Protein AF-A0A673HDM7-F1 (afdb_monomer_lite)

Sequence (80 aa):
MFDFLHQLQSEFIQNGCRNYRFIPILFPGAKKCYVPTWLQNTHVYSWPKDRDDILRRLMRVEKYNPPPIGPLPTIVSIPL

pLDDT: mean 75.99, std 9.99, range [50.5, 91.75]

Structure (mmCIF, N/CA/C/O backbone):
data_AF-A0A673HDM7-F1
#
_entry.id   AF-A0A673HDM7-F1
#
loop_
_atom_site.group_PDB
_atom_site.id
_atom_site.type_symbol
_atom_site.label_atom_id
_atom_site.label_alt_id
_atom_site.label_comp_id
_atom_site.label_asym_id
_atom_site.label_entity_id
_atom_site.label_seq_id
_atom_site.pdbx_PDB_ins_code
_atom_site.Cartn_x
_atom_site.Cartn_y
_atom_site.Cartn_z
_atom_site.occupancy
_atom_site.B_iso_or_equiv
_atom_site.auth_seq_id
_atom_site.auth_comp_id
_atom_site.auth_asym_id
_atom_site.auth_atom_id
_atom_site.pdbx_PDB_model_num
ATOM 1 N N . MET A 1 1 ? 2.462 -4.350 23.118 1.00 55.06 1 MET A N 1
ATOM 2 C CA . MET A 1 1 ? 1.698 -4.242 21.844 1.00 55.06 1 MET A CA 1
ATOM 3 C C . MET A 1 1 ? 1.920 -2.892 21.161 1.00 55.06 1 MET A C 1
ATOM 5 O O . MET A 1 1 ? 2.139 -2.887 19.958 1.00 55.06 1 MET A O 1
ATOM 9 N N . PHE A 1 2 ? 1.938 -1.773 21.898 1.00 55.66 2 PHE A N 1
ATOM 10 C CA . PHE A 1 2 ? 2.304 -0.453 21.353 1.00 55.66 2 PHE A CA 1
ATOM 11 C C . PHE A 1 2 ? 3.771 -0.370 20.884 1.00 55.66 2 PHE A C 1
ATOM 13 O O . PHE A 1 2 ? 4.050 0.230 19.849 1.00 55.66 2 PHE A O 1
ATOM 20 N N . ASP A 1 3 ? 4.693 -1.056 21.568 1.00 63.84 3 ASP A N 1
ATOM 21 C CA . ASP A 1 3 ? 6.132 -0.986 21.257 1.00 63.84 3 ASP A CA 1
ATOM 22 C C . ASP A 1 3 ? 6.494 -1.544 19.876 1.00 63.84 3 ASP A C 1
ATOM 24 O O . ASP A 1 3 ? 7.369 -1.012 19.200 1.00 63.84 3 ASP A O 1
ATOM 28 N N . PHE A 1 4 ? 5.774 -2.566 19.400 1.00 69.06 4 PHE A N 1
ATOM 29 C CA . PHE A 1 4 ? 6.040 -3.169 18.092 1.00 69.06 4 PHE A CA 1
ATOM 30 C C . PHE A 1 4 ? 5.693 -2.215 16.942 1.00 69.06 4 PHE A C 1
ATOM 32 O O . PHE A 1 4 ? 6.446 -2.088 15.981 1.00 69.06 4 PHE A O 1
ATOM 39 N N . LEU A 1 5 ? 4.580 -1.486 17.064 1.00 67.06 5 LEU A N 1
ATOM 40 C CA . LEU A 1 5 ? 4.180 -0.476 16.082 1.00 67.06 5 LEU A CA 1
ATOM 41 C C . LEU A 1 5 ? 5.168 0.694 16.042 1.00 67.06 5 LEU A C 1
ATOM 43 O O . LEU A 1 5 ? 5.474 1.190 14.958 1.00 67.06 5 LEU A O 1
ATOM 47 N N . HIS A 1 6 ? 5.696 1.099 17.199 1.00 73.06 6 HIS A N 1
ATOM 48 C CA . HIS A 1 6 ? 6.724 2.135 17.280 1.00 73.06 6 HIS A CA 1
ATOM 49 C C . HIS A 1 6 ? 8.058 1.686 16.685 1.00 73.06 6 HIS A C 1
ATOM 51 O O . HIS A 1 6 ? 8.689 2.452 15.956 1.00 73.06 6 HIS A O 1
ATOM 57 N N . GLN A 1 7 ? 8.475 0.444 16.932 1.00 73.56 7 GLN A N 1
ATOM 58 C CA . GLN A 1 7 ? 9.711 -0.089 16.366 1.00 73.56 7 GLN A CA 1
ATOM 59 C C . GLN A 1 7 ? 9.633 -0.195 14.837 1.00 73.56 7 GLN A C 1
ATOM 61 O O . GLN A 1 7 ? 10.557 0.236 14.147 1.00 73.56 7 GLN A O 1
ATOM 66 N N . LEU A 1 8 ? 8.492 -0.648 14.307 1.00 73.69 8 LEU A N 1
ATOM 67 C CA . LEU A 1 8 ? 8.223 -0.664 12.866 1.00 73.69 8 LEU A CA 1
ATOM 68 C C . LEU A 1 8 ? 8.209 0.742 12.248 1.00 73.69 8 LEU A C 1
ATOM 70 O O . LEU A 1 8 ? 8.700 0.936 11.136 1.00 73.69 8 LEU A O 1
ATOM 74 N N . GLN A 1 9 ? 7.667 1.732 12.960 1.00 70.94 9 GLN A N 1
ATOM 75 C CA . GLN A 1 9 ? 7.675 3.122 12.508 1.00 70.94 9 GLN A CA 1
ATOM 76 C C . GLN A 1 9 ? 9.104 3.684 12.441 1.00 70.94 9 GLN A C 1
ATOM 78 O O . GLN A 1 9 ? 9.466 4.309 11.444 1.00 70.94 9 GLN A O 1
ATOM 83 N N . SER A 1 10 ? 9.924 3.443 13.467 1.00 76.38 10 SER A N 1
ATOM 84 C CA . SER A 1 10 ? 11.332 3.860 13.479 1.00 76.38 10 SER A CA 1
ATOM 85 C C . SER A 1 10 ? 12.125 3.209 12.345 1.00 76.38 10 SER A C 1
ATOM 87 O O . SER A 1 10 ? 12.875 3.899 11.656 1.00 76.38 10 SER A O 1
ATOM 89 N N . GLU A 1 11 ? 11.905 1.919 12.080 1.00 74.50 11 GLU A N 1
ATOM 90 C CA . GLU A 1 11 ? 12.516 1.215 10.945 1.00 74.50 11 GLU A CA 1
ATOM 91 C C . GLU A 1 11 ? 12.063 1.805 9.594 1.00 74.50 11 GLU A C 1
ATOM 93 O O . GLU A 1 11 ? 12.873 2.001 8.687 1.00 74.50 11 GLU A O 1
ATOM 98 N N . PHE A 1 12 ? 10.778 2.151 9.451 1.00 68.50 12 PHE A N 1
ATOM 99 C CA . PHE A 1 12 ? 10.246 2.796 8.245 1.00 68.50 12 PHE A CA 1
ATOM 100 C C . PHE A 1 12 ? 10.907 4.156 7.974 1.00 68.50 12 PHE A C 1
ATOM 102 O O . PHE A 1 12 ? 11.244 4.459 6.826 1.00 68.50 12 PHE A O 1
ATOM 109 N N . ILE A 1 13 ? 11.115 4.958 9.021 1.00 69.75 13 ILE A N 1
ATOM 110 C CA . ILE A 1 13 ? 11.775 6.267 8.930 1.00 69.75 13 ILE A CA 1
ATOM 111 C C . ILE A 1 13 ? 13.263 6.096 8.593 1.00 69.75 13 ILE A C 1
ATOM 113 O O . ILE A 1 13 ? 13.760 6.777 7.696 1.00 69.75 13 ILE A O 1
ATOM 117 N N . GLN A 1 14 ? 13.960 5.156 9.242 1.00 70.75 14 GLN A N 1
ATOM 118 C CA . GLN A 1 14 ? 15.373 4.856 8.963 1.00 70.75 14 GLN A CA 1
ATOM 119 C C . GLN A 1 14 ? 15.597 4.350 7.532 1.00 70.75 14 GLN A C 1
ATOM 121 O O . GLN A 1 14 ? 16.580 4.725 6.898 1.00 70.75 14 GLN A O 1
ATOM 126 N N . ASN A 1 15 ? 14.647 3.596 6.972 1.00 69.06 15 ASN A N 1
ATOM 127 C CA . ASN A 1 15 ? 14.659 3.170 5.568 1.00 69.06 15 ASN A CA 1
ATOM 128 C C . ASN A 1 15 ? 14.241 4.287 4.583 1.00 69.06 15 ASN A C 1
ATOM 130 O O . ASN A 1 15 ? 13.901 4.018 3.428 1.00 69.06 15 ASN A O 1
ATOM 134 N N . GLY A 1 16 ? 14.232 5.551 5.022 1.00 66.44 16 GLY A N 1
ATOM 135 C CA . GLY A 1 16 ? 13.946 6.717 4.184 1.00 66.44 16 GLY A CA 1
ATOM 136 C C . GLY A 1 16 ? 12.501 6.778 3.696 1.00 66.44 16 GLY A C 1
ATOM 137 O O . GLY A 1 16 ? 12.252 7.225 2.576 1.00 66.44 16 GLY A O 1
ATOM 138 N N . CYS A 1 17 ? 11.554 6.268 4.488 1.00 63.16 17 CYS A N 1
ATOM 139 C CA . CYS A 1 17 ? 10.140 6.136 4.124 1.00 63.16 17 CYS A CA 1
ATOM 140 C C . CYS A 1 17 ? 9.890 5.272 2.871 1.00 63.16 17 CYS A C 1
ATOM 142 O O . CYS A 1 17 ? 8.808 5.313 2.282 1.00 63.16 17 CYS A O 1
ATOM 144 N N . ARG A 1 18 ? 10.879 4.473 2.449 1.00 59.06 18 ARG A N 1
ATOM 145 C CA . ARG A 1 18 ? 10.793 3.576 1.292 1.00 59.06 18 ARG A CA 1
ATOM 146 C C . ARG A 1 18 ? 10.638 2.151 1.777 1.00 59.06 18 ARG A C 1
ATOM 148 O O . ARG A 1 18 ? 11.606 1.411 1.912 1.00 59.06 18 ARG A O 1
ATOM 155 N N . ASN A 1 19 ? 9.400 1.747 2.028 1.00 61.31 19 ASN A N 1
ATOM 156 C CA . ASN A 1 19 ? 9.124 0.395 2.490 1.00 61.31 19 ASN A CA 1
ATOM 157 C C . ASN A 1 19 ? 8.405 -0.406 1.405 1.00 61.31 19 ASN A C 1
ATOM 159 O O . ASN A 1 19 ? 7.183 -0.501 1.359 1.00 61.31 19 ASN A O 1
ATOM 163 N N . TYR A 1 20 ? 9.194 -0.989 0.497 1.00 63.16 20 TYR A N 1
ATOM 164 C CA . TYR A 1 20 ? 8.686 -1.877 -0.556 1.00 63.16 20 TYR A CA 1
ATOM 165 C C . TYR A 1 20 ? 8.348 -3.285 -0.044 1.00 63.16 20 TYR A C 1
ATOM 167 O O . TYR A 1 20 ? 7.742 -4.073 -0.765 1.00 63.16 20 TYR A O 1
ATOM 175 N N . ARG A 1 21 ? 8.732 -3.612 1.194 1.00 66.75 21 ARG A N 1
ATOM 176 C CA . ARG A 1 21 ? 8.508 -4.934 1.792 1.00 66.75 21 ARG A CA 1
ATOM 177 C C . ARG A 1 21 ? 7.124 -5.081 2.421 1.00 66.75 21 ARG A C 1
ATOM 179 O O . ARG A 1 21 ? 6.653 -6.203 2.560 1.00 66.75 21 ARG A O 1
ATOM 186 N N . PHE A 1 22 ? 6.474 -3.971 2.772 1.00 72.31 22 PHE A N 1
ATOM 187 C CA . PHE A 1 22 ? 5.135 -3.985 3.351 1.00 72.31 22 PHE A CA 1
ATOM 188 C C . PHE A 1 22 ? 4.068 -3.821 2.270 1.00 72.31 22 PHE A C 1
ATOM 190 O O . PHE A 1 22 ? 4.171 -2.963 1.394 1.00 72.31 22 PHE A O 1
ATOM 197 N N . ILE A 1 23 ? 3.033 -4.656 2.356 1.00 80.00 23 ILE A N 1
ATOM 198 C CA . ILE A 1 23 ? 1.867 -4.641 1.472 1.00 80.00 23 ILE A CA 1
ATOM 199 C C . ILE A 1 23 ? 0.644 -4.458 2.379 1.00 80.00 23 ILE A C 1
ATOM 201 O O . ILE A 1 23 ? 0.115 -5.445 2.891 1.00 80.00 23 ILE A O 1
ATOM 205 N N . PRO A 1 24 ? 0.231 -3.213 2.671 1.00 84.75 24 PRO A N 1
ATOM 206 C CA . PRO A 1 24 ? -0.957 -2.981 3.480 1.00 84.75 24 PRO A CA 1
ATOM 207 C C . PRO A 1 24 ? -2.210 -3.386 2.700 1.00 84.75 24 PRO A C 1
ATOM 209 O O . PRO A 1 24 ? -2.460 -2.861 1.615 1.00 84.75 24 PRO A O 1
ATOM 212 N N . ILE A 1 25 ? -2.994 -4.310 3.263 1.00 88.06 25 ILE A N 1
ATOM 213 C CA . ILE A 1 25 ? -4.235 -4.826 2.671 1.00 88.06 25 ILE A CA 1
ATOM 214 C C . ILE A 1 25 ? -5.406 -4.485 3.597 1.00 88.06 25 ILE A C 1
ATOM 216 O O . ILE A 1 25 ? -5.429 -4.878 4.763 1.00 88.06 25 ILE A O 1
ATOM 220 N N . LEU A 1 26 ? -6.388 -3.763 3.068 1.00 90.50 26 LEU A N 1
ATOM 221 C CA . LEU A 1 26 ? -7.672 -3.495 3.702 1.00 90.50 26 LEU A CA 1
ATOM 222 C C . LEU A 1 26 ? -8.665 -4.587 3.320 1.00 90.50 26 LEU A C 1
ATOM 224 O O . LEU A 1 26 ? -8.971 -4.771 2.145 1.00 90.50 26 LEU A O 1
ATOM 228 N N . PHE A 1 27 ? -9.194 -5.286 4.317 1.00 89.50 27 PHE A N 1
ATOM 229 C CA . PHE A 1 27 ? -10.271 -6.250 4.122 1.00 89.50 27 PH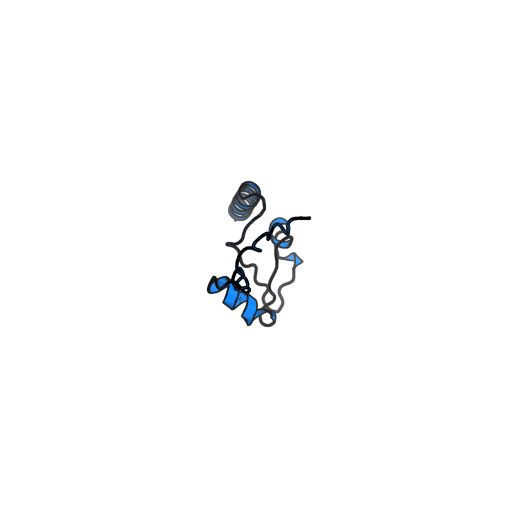E A CA 1
ATOM 230 C C . PHE A 1 27 ? -11.642 -5.560 4.067 1.00 89.50 27 PHE A C 1
ATOM 232 O O . PHE A 1 27 ? -11.795 -4.454 4.594 1.00 89.50 27 PHE A O 1
ATOM 239 N N . PRO A 1 28 ? -12.664 -6.200 3.470 1.00 89.94 28 PRO A N 1
ATOM 240 C CA . PRO A 1 28 ? -14.029 -5.688 3.496 1.00 89.94 28 PRO A CA 1
ATOM 241 C C . PRO A 1 28 ? -14.481 -5.369 4.928 1.00 89.94 28 PRO A C 1
ATOM 243 O O . PRO A 1 28 ? -14.311 -6.178 5.835 1.00 89.94 28 PRO A O 1
ATOM 246 N N . GLY A 1 29 ? -15.028 -4.170 5.137 1.00 85.81 29 GLY A N 1
ATOM 247 C CA . GLY A 1 29 ? -15.422 -3.672 6.462 1.00 85.81 29 GLY A CA 1
ATOM 248 C C . GLY A 1 29 ? -14.313 -2.948 7.237 1.00 85.81 29 GLY A C 1
ATOM 249 O O . GLY A 1 29 ? -14.618 -2.200 8.167 1.00 85.81 29 GLY A O 1
ATOM 250 N N . ALA A 1 30 ? -13.045 -3.074 6.833 1.00 87.25 30 ALA A N 1
ATOM 251 C CA . ALA A 1 30 ? -11.958 -2.272 7.382 1.00 87.25 30 ALA A CA 1
ATOM 252 C C . ALA A 1 30 ? -11.918 -0.886 6.721 1.00 87.25 30 ALA A C 1
ATOM 254 O O . ALA A 1 30 ? -12.066 -0.737 5.507 1.00 87.25 30 ALA A O 1
ATOM 255 N N . LYS A 1 31 ? -11.687 0.151 7.527 1.00 84.69 31 LYS A N 1
ATOM 256 C CA . LYS A 1 31 ? -11.522 1.529 7.060 1.00 84.69 31 LYS A CA 1
ATOM 257 C C . LYS A 1 31 ? -10.050 1.914 7.070 1.00 84.69 31 LYS A C 1
ATOM 259 O O . LYS A 1 31 ? -9.280 1.462 7.914 1.00 84.69 31 LYS A O 1
ATOM 264 N N . LYS A 1 32 ? -9.674 2.842 6.187 1.00 81.31 32 LYS A N 1
ATOM 265 C CA . LYS A 1 32 ? -8.309 3.386 6.124 1.00 81.31 32 LYS A CA 1
ATOM 266 C C . LYS A 1 32 ? -7.865 4.046 7.442 1.00 81.31 32 LYS A C 1
ATOM 268 O O . LYS A 1 32 ? -6.675 4.080 7.716 1.00 81.31 32 LYS A O 1
ATOM 273 N N . CYS A 1 33 ? -8.799 4.493 8.290 1.00 83.12 33 CYS A N 1
ATOM 274 C CA . CYS A 1 33 ? -8.491 5.038 9.617 1.00 83.12 33 CYS A CA 1
ATOM 275 C C . CYS A 1 33 ? -7.907 4.014 10.605 1.00 83.12 33 CYS A C 1
ATOM 277 O O . CYS A 1 33 ? -7.292 4.421 11.583 1.00 83.12 33 CYS A O 1
ATOM 279 N N . TYR A 1 34 ? -8.062 2.708 10.358 1.00 83.12 34 TYR A N 1
ATOM 280 C CA . TYR A 1 34 ? -7.404 1.664 11.152 1.00 83.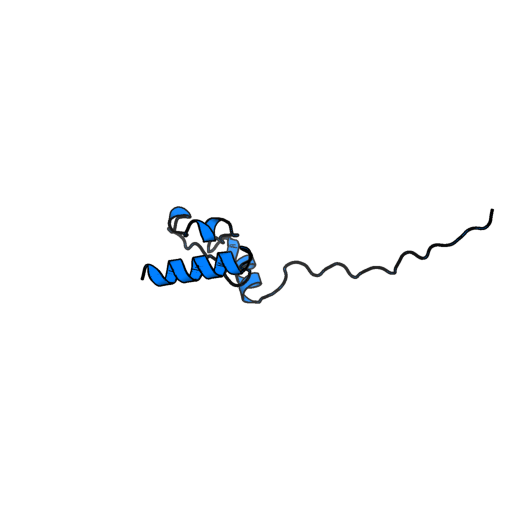12 34 TYR A CA 1
ATOM 281 C C . TYR A 1 34 ? -5.937 1.463 10.760 1.00 83.12 34 TYR A C 1
ATOM 283 O O . TYR A 1 34 ? -5.187 0.805 11.476 1.00 83.12 34 TYR A O 1
ATOM 291 N N . VAL A 1 35 ? -5.518 2.014 9.618 1.00 81.06 35 VAL A N 1
ATOM 292 C CA . VAL A 1 35 ? -4.135 1.940 9.157 1.00 81.06 35 VAL A CA 1
ATOM 293 C C . VAL A 1 35 ? -3.323 3.016 9.885 1.00 81.06 35 VAL A C 1
ATOM 295 O O . VAL A 1 35 ? -3.725 4.181 9.875 1.00 81.06 35 VAL A O 1
ATOM 298 N N . PRO A 1 36 ? -2.168 2.681 10.485 1.00 81.94 36 PRO A N 1
ATOM 299 C CA . PRO A 1 36 ? -1.297 3.670 11.110 1.00 81.94 36 PRO A CA 1
ATOM 300 C C . PRO A 1 36 ? -0.901 4.785 10.136 1.00 81.94 36 PRO A C 1
ATOM 302 O O . PRO A 1 36 ? -0.590 4.512 8.976 1.00 81.94 36 PRO A O 1
ATOM 305 N N . THR A 1 37 ? -0.869 6.037 10.599 1.00 79.38 37 THR A N 1
ATOM 306 C CA . THR A 1 37 ? -0.629 7.228 9.758 1.00 79.38 37 THR A CA 1
ATOM 307 C C . THR A 1 37 ? 0.643 7.125 8.914 1.00 79.38 37 THR A C 1
ATOM 309 O O . THR A 1 37 ? 0.650 7.513 7.750 1.00 79.38 37 THR A O 1
ATOM 312 N N . TRP A 1 38 ? 1.708 6.534 9.461 1.00 73.69 38 TRP A N 1
ATOM 313 C CA . TRP A 1 38 ? 2.973 6.335 8.749 1.00 73.69 38 TRP A CA 1
ATOM 314 C C . TRP A 1 38 ? 2.861 5.348 7.573 1.00 73.69 38 TRP A C 1
ATOM 316 O O . TRP A 1 38 ? 3.569 5.495 6.580 1.00 73.69 38 TRP A O 1
ATOM 326 N N . LEU A 1 39 ? 1.936 4.387 7.641 1.00 74.81 39 LEU A N 1
ATOM 327 C CA . LEU A 1 39 ? 1.671 3.410 6.583 1.00 74.81 39 LEU A CA 1
ATOM 328 C C . LEU A 1 39 ? 0.621 3.920 5.581 1.00 74.81 39 LEU A C 1
ATOM 330 O O . LEU A 1 39 ? 0.620 3.501 4.424 1.00 74.81 39 LEU A O 1
ATOM 334 N N . GLN A 1 40 ? -0.231 4.870 5.982 1.00 75.00 40 GLN A N 1
ATOM 335 C CA . GLN A 1 40 ? -1.214 5.506 5.094 1.00 75.00 40 GLN A CA 1
ATOM 336 C C . GLN A 1 40 ? -0.581 6.283 3.928 1.00 75.00 40 GLN A C 1
ATOM 338 O O . GLN A 1 40 ? -1.245 6.458 2.904 1.00 75.00 40 GLN A O 1
ATOM 343 N N . ASN A 1 41 ? 0.679 6.711 4.074 1.00 71.44 41 ASN A N 1
ATOM 344 C CA . ASN A 1 41 ? 1.465 7.372 3.025 1.00 71.44 41 ASN A CA 1
ATOM 345 C C . ASN A 1 41 ? 1.947 6.406 1.926 1.00 71.44 41 ASN A C 1
ATOM 347 O O . ASN A 1 41 ? 2.523 6.841 0.931 1.00 71.44 41 ASN A O 1
ATOM 351 N N . THR A 1 42 ? 1.720 5.100 2.089 1.00 76.25 42 THR A N 1
ATOM 352 C CA . THR A 1 42 ? 2.009 4.079 1.074 1.00 76.25 42 THR A CA 1
ATOM 353 C C . THR A 1 42 ? 0.745 3.676 0.309 1.00 76.25 42 THR A C 1
ATOM 355 O O . THR A 1 42 ? -0.372 4.061 0.664 1.00 76.25 42 THR A O 1
ATOM 358 N N . HIS A 1 43 ? 0.906 2.896 -0.763 1.00 81.56 43 HIS A N 1
ATOM 359 C CA . HIS A 1 43 ? -0.233 2.364 -1.507 1.00 81.56 43 HIS A CA 1
ATOM 360 C C . HIS A 1 43 ? -0.944 1.282 -0.680 1.00 81.56 43 HIS A C 1
ATOM 362 O O . HIS A 1 43 ? -0.415 0.186 -0.501 1.00 81.56 43 HIS A O 1
ATOM 368 N N . VAL A 1 44 ? -2.140 1.602 -0.181 1.00 86.94 44 VAL A N 1
ATOM 369 C CA . VAL A 1 44 ? -2.990 0.679 0.580 1.00 86.94 44 VAL A CA 1
ATOM 370 C C . VAL A 1 44 ? -3.946 -0.031 -0.369 1.00 86.94 44 VAL A C 1
ATOM 372 O O . VAL A 1 44 ? -4.802 0.613 -0.973 1.00 86.94 44 VAL A O 1
ATOM 375 N N . TYR A 1 45 ? -3.808 -1.349 -0.473 1.00 88.00 45 TYR A N 1
ATOM 376 C CA . TYR A 1 45 ? -4.621 -2.183 -1.351 1.00 88.00 45 TYR A CA 1
ATOM 377 C C . TYR A 1 45 ? -5.946 -2.546 -0.689 1.00 88.00 45 TYR A C 1
ATOM 379 O O . TYR A 1 45 ? -5.989 -2.851 0.500 1.00 88.00 45 TYR A O 1
ATOM 387 N N . SER A 1 46 ? -7.026 -2.560 -1.456 1.00 90.62 46 SER A N 1
ATOM 388 C CA . SER A 1 46 ? -8.356 -2.962 -1.005 1.00 90.62 46 SER A CA 1
ATOM 389 C C . SER A 1 46 ? -8.660 -4.372 -1.493 1.00 90.62 46 SER A C 1
ATOM 391 O O . SER A 1 46 ? -8.829 -4.607 -2.686 1.00 90.62 46 SER A O 1
ATOM 393 N N . TRP A 1 47 ? -8.771 -5.331 -0.584 1.00 88.25 47 TRP A N 1
ATOM 394 C CA . TRP A 1 47 ? -9.250 -6.667 -0.913 1.00 88.25 47 TRP A CA 1
ATOM 395 C C . TRP A 1 47 ? -10.784 -6.677 -1.010 1.00 88.25 47 TRP A C 1
ATOM 397 O O . TRP A 1 47 ? -11.443 -6.093 -0.148 1.00 88.25 47 TRP A O 1
ATOM 407 N N . PRO A 1 48 ? -11.397 -7.352 -1.999 1.00 91.75 48 PRO A N 1
ATOM 408 C CA . PRO A 1 48 ? -10.799 -8.113 -3.105 1.00 91.75 48 PRO A CA 1
ATOM 409 C C . PRO A 1 48 ? -10.545 -7.287 -4.381 1.00 91.75 48 PRO A C 1
ATOM 411 O O . PRO A 1 48 ? -10.111 -7.843 -5.386 1.00 91.75 48 PRO A O 1
ATOM 414 N N . LYS A 1 49 ? -10.830 -5.980 -4.368 1.00 90.12 49 LYS A N 1
ATOM 415 C CA . LYS A 1 49 ? -10.766 -5.102 -5.547 1.00 90.12 49 LYS A CA 1
ATOM 416 C C . LYS A 1 49 ? -9.386 -5.089 -6.218 1.00 90.12 49 LYS A C 1
ATOM 418 O O . LYS A 1 49 ? -9.306 -5.204 -7.434 1.00 90.12 49 LYS A O 1
ATOM 423 N N . ASP A 1 50 ? -8.320 -5.013 -5.427 1.00 90.00 50 ASP A N 1
ATOM 424 C CA . ASP A 1 50 ? -6.938 -4.881 -5.903 1.00 90.00 50 ASP A CA 1
ATOM 425 C C . ASP A 1 50 ? -6.177 -6.218 -5.865 1.00 90.00 50 ASP A C 1
ATOM 427 O O . ASP A 1 50 ? -4.951 -6.253 -5.737 1.00 90.00 50 ASP A O 1
ATOM 431 N N . ARG A 1 51 ? -6.902 -7.344 -5.953 1.00 88.88 51 ARG A N 1
ATOM 432 C CA . ARG A 1 51 ? -6.341 -8.702 -5.852 1.00 88.88 51 ARG A CA 1
ATOM 433 C C . ARG A 1 51 ? -5.122 -8.902 -6.751 1.00 88.88 51 ARG A C 1
ATOM 435 O O . ARG A 1 51 ? -4.117 -9.433 -6.292 1.00 88.88 51 ARG A O 1
ATOM 442 N N . ASP A 1 52 ? -5.202 -8.500 -8.016 1.00 87.31 52 ASP A N 1
ATOM 443 C CA . ASP A 1 52 ? -4.137 -8.779 -8.984 1.00 87.31 52 ASP A CA 1
ATOM 444 C C . ASP A 1 52 ? -2.861 -7.977 -8.680 1.00 87.31 52 ASP A C 1
ATOM 446 O O . ASP A 1 52 ? -1.756 -8.498 -8.826 1.00 87.31 52 ASP A O 1
ATOM 450 N N . ASP A 1 53 ? -2.983 -6.741 -8.187 1.00 84.69 53 ASP A N 1
ATOM 451 C CA . ASP A 1 53 ? -1.8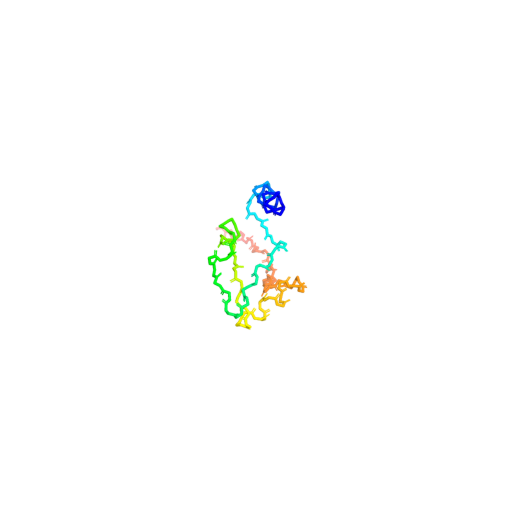27 -5.940 -7.775 1.00 84.69 53 ASP A CA 1
ATOM 452 C C . ASP A 1 53 ? -1.236 -6.425 -6.437 1.00 84.69 53 ASP A C 1
ATOM 454 O O . ASP A 1 53 ? -0.011 -6.429 -6.279 1.00 84.69 53 ASP A O 1
ATOM 458 N N . 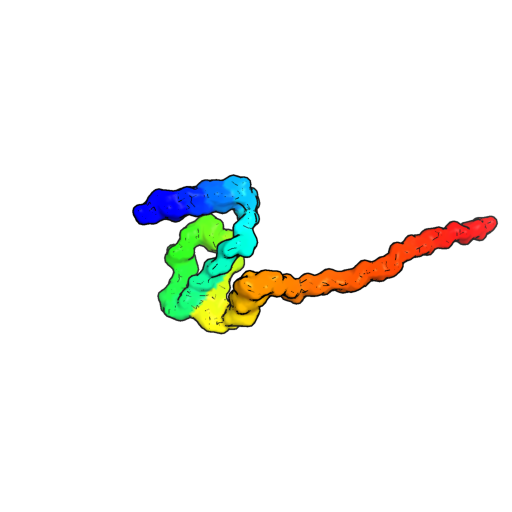ILE A 1 54 ? -2.072 -6.929 -5.516 1.00 87.19 54 ILE A N 1
ATOM 459 C CA . ILE A 1 54 ? -1.618 -7.635 -4.304 1.00 87.19 54 ILE A CA 1
ATOM 460 C C . ILE A 1 54 ? -0.817 -8.884 -4.691 1.00 87.19 54 ILE A C 1
ATOM 462 O O . ILE A 1 54 ? 0.303 -9.069 -4.213 1.00 87.19 54 ILE A O 1
ATOM 466 N N . LEU A 1 55 ? -1.356 -9.724 -5.581 1.00 86.12 55 LEU A N 1
ATOM 467 C CA . LEU A 1 55 ? -0.686 -10.941 -6.048 1.00 86.12 55 LEU A CA 1
ATOM 468 C C . LEU A 1 55 ? 0.641 -10.620 -6.743 1.00 86.12 55 LEU A C 1
ATOM 470 O O . LEU A 1 55 ? 1.647 -11.261 -6.451 1.00 86.12 55 LEU A O 1
ATOM 474 N N . ARG A 1 56 ? 0.693 -9.587 -7.593 1.00 83.31 56 ARG A N 1
ATOM 475 C CA . ARG A 1 56 ? 1.946 -9.128 -8.224 1.00 83.31 56 ARG A CA 1
ATOM 476 C C . ARG A 1 56 ? 3.000 -8.728 -7.195 1.00 83.31 56 ARG A C 1
ATOM 478 O O . ARG A 1 56 ? 4.152 -9.149 -7.302 1.00 83.31 56 ARG A O 1
ATOM 485 N N . ARG A 1 57 ? 2.603 -7.959 -6.176 1.00 83.00 57 ARG A N 1
ATOM 486 C CA . ARG A 1 57 ? 3.488 -7.558 -5.073 1.00 83.00 57 ARG A CA 1
ATOM 487 C C . ARG A 1 57 ? 3.991 -8.756 -4.269 1.00 83.00 57 ARG A C 1
ATOM 489 O O . ARG A 1 57 ? 5.180 -8.800 -3.960 1.00 83.00 57 ARG A O 1
ATOM 496 N N . LEU A 1 58 ? 3.123 -9.724 -3.967 1.00 81.62 58 LEU A N 1
ATOM 497 C CA . LEU A 1 58 ? 3.494 -10.954 -3.254 1.00 81.62 58 LEU A CA 1
ATOM 498 C C . LEU A 1 58 ? 4.482 -11.805 -4.058 1.00 81.62 58 LEU A C 1
ATOM 500 O O . LEU A 1 58 ? 5.479 -12.271 -3.513 1.00 81.62 58 LEU A O 1
ATOM 504 N N . MET A 1 59 ? 4.244 -11.943 -5.361 1.00 81.00 59 MET A N 1
ATOM 505 C CA . MET A 1 59 ? 5.099 -12.709 -6.271 1.00 81.00 59 MET A CA 1
ATOM 506 C C . MET A 1 59 ? 6.397 -11.975 -6.647 1.00 81.00 59 MET A C 1
ATOM 508 O O . MET A 1 59 ? 7.200 -12.520 -7.398 1.00 81.00 59 MET A O 1
ATOM 512 N N . ARG A 1 60 ? 6.616 -10.747 -6.144 1.00 72.38 60 ARG A N 1
ATOM 513 C CA . ARG A 1 60 ? 7.730 -9.855 -6.528 1.00 72.38 60 ARG A CA 1
ATOM 514 C C . ARG A 1 60 ? 7.839 -9.655 -8.044 1.00 72.38 60 ARG A C 1
ATOM 516 O O . ARG A 1 60 ? 8.929 -9.464 -8.573 1.00 72.38 60 ARG A O 1
ATOM 523 N N . VAL A 1 61 ? 6.706 -9.697 -8.737 1.00 63.62 61 VAL A N 1
ATOM 524 C CA . VAL A 1 61 ? 6.644 -9.474 -10.180 1.00 63.62 61 VAL A CA 1
ATOM 525 C C . VAL A 1 61 ? 6.517 -7.974 -10.403 1.00 63.62 61 VAL A C 1
ATOM 527 O O . VAL A 1 61 ? 5.518 -7.364 -10.010 1.00 63.62 61 VAL A O 1
ATOM 530 N N . GLU A 1 62 ? 7.529 -7.360 -11.017 1.00 59.62 62 GLU A N 1
ATOM 531 C CA . GLU A 1 62 ? 7.409 -5.980 -11.478 1.00 59.62 62 GLU A CA 1
ATOM 532 C C . GLU A 1 62 ? 6.312 -5.896 -12.543 1.00 59.62 62 GLU A C 1
ATOM 534 O O . GLU A 1 62 ? 6.286 -6.647 -13.515 1.00 59.62 62 GLU A O 1
ATOM 539 N N . LYS A 1 63 ? 5.385 -4.948 -12.359 1.00 58.16 63 LYS A N 1
ATOM 540 C CA . LYS A 1 63 ? 4.326 -4.649 -13.336 1.00 58.16 63 LYS A CA 1
ATOM 541 C C . LYS A 1 63 ? 4.903 -4.141 -14.667 1.00 58.16 63 LYS A C 1
ATOM 543 O O . LYS A 1 63 ? 4.179 -4.093 -15.656 1.00 58.16 63 LYS A O 1
ATOM 548 N N . TYR A 1 64 ? 6.175 -3.741 -14.678 1.00 50.50 64 TYR A N 1
ATOM 549 C CA . TYR A 1 64 ? 6.828 -3.070 -15.787 1.00 50.50 64 TYR A CA 1
ATOM 550 C C . TYR A 1 64 ? 8.119 -3.800 -16.154 1.00 50.50 64 TYR A C 1
ATOM 552 O O . TYR A 1 64 ? 9.094 -3.740 -15.418 1.00 50.50 64 TYR A O 1
ATOM 560 N N . ASN A 1 65 ? 8.127 -4.469 -17.304 1.00 56.91 65 ASN A N 1
ATOM 561 C CA . ASN A 1 65 ? 9.376 -4.850 -17.946 1.00 56.91 65 ASN A CA 1
ATOM 562 C C . ASN A 1 65 ? 9.876 -3.583 -18.661 1.00 56.91 65 ASN A C 1
ATOM 564 O O . ASN A 1 65 ? 9.130 -3.072 -19.506 1.00 56.91 65 ASN A O 1
ATOM 568 N N . PRO A 1 66 ? 11.048 -3.014 -18.322 1.00 63.16 66 PRO A N 1
ATOM 569 C CA . PRO A 1 66 ? 11.549 -1.858 -19.052 1.00 63.16 66 PRO A CA 1
ATOM 570 C C . PRO A 1 66 ? 11.614 -2.220 -20.542 1.00 63.16 66 PRO A C 1
ATOM 572 O O . PRO A 1 66 ? 12.020 -3.340 -20.874 1.00 63.16 66 PRO A O 1
ATOM 575 N N . PRO A 1 67 ? 11.175 -1.328 -21.450 1.00 66.12 67 PRO A N 1
ATOM 576 C CA . PRO A 1 67 ? 11.316 -1.592 -22.872 1.00 66.12 67 PRO A CA 1
ATOM 577 C C . PRO A 1 67 ? 12.798 -1.867 -23.164 1.00 66.12 67 PRO A C 1
ATOM 579 O O . PRO A 1 67 ? 13.659 -1.228 -22.548 1.00 66.12 67 PRO A O 1
ATOM 582 N N . PRO A 1 68 ? 13.115 -2.825 -24.052 1.00 70.56 68 PRO A N 1
ATOM 583 C CA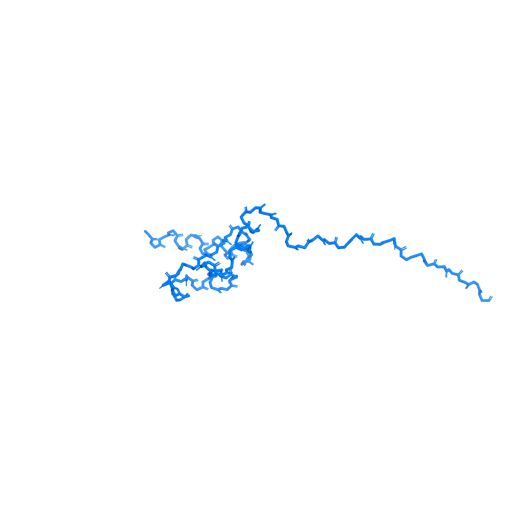 . PRO A 1 68 ? 14.496 -3.110 -24.403 1.00 70.56 68 PRO A CA 1
ATOM 584 C C . PRO A 1 68 ? 15.185 -1.810 -24.823 1.00 70.56 68 PRO A C 1
ATOM 586 O O . PRO A 1 68 ? 14.654 -1.048 -25.632 1.00 70.56 68 PRO A O 1
ATOM 589 N N . ILE A 1 69 ? 16.345 -1.540 -24.223 1.00 72.31 69 ILE A N 1
ATOM 590 C CA . ILE A 1 69 ? 17.159 -0.369 -24.544 1.00 72.31 69 ILE A CA 1
ATOM 591 C C . ILE A 1 69 ? 17.539 -0.501 -26.022 1.00 72.31 69 ILE A C 1
ATOM 593 O O . ILE A 1 69 ? 18.238 -1.440 -26.403 1.00 72.31 69 ILE A O 1
ATOM 597 N N . GLY A 1 70 ? 17.020 0.398 -26.863 1.00 75.25 70 GLY A N 1
ATOM 598 C CA . GLY A 1 70 ? 17.391 0.460 -28.275 1.00 75.25 70 GLY A CA 1
ATOM 599 C C . GLY A 1 70 ? 18.887 0.762 -28.444 1.00 75.25 70 GLY A C 1
ATOM 600 O O . GLY A 1 70 ? 19.526 1.238 -27.502 1.00 75.25 70 GLY A O 1
ATOM 601 N N . PRO A 1 71 ? 19.474 0.493 -29.624 1.00 80.38 71 PRO A N 1
ATOM 602 C CA . PRO A 1 71 ? 20.876 0.807 -29.876 1.00 80.38 71 PRO A CA 1
ATOM 603 C C . PRO A 1 71 ? 21.147 2.295 -29.626 1.00 80.38 71 PRO A C 1
ATOM 605 O O . PRO A 1 71 ? 20.317 3.149 -29.947 1.00 80.38 71 PRO A O 1
ATOM 608 N N . LEU A 1 72 ? 22.311 2.598 -29.044 1.00 77.00 72 LEU A N 1
ATOM 609 C CA . LEU A 1 72 ? 22.746 3.975 -28.826 1.00 77.00 72 LEU A CA 1
ATOM 610 C C . LEU A 1 72 ? 22.707 4.739 -30.160 1.00 77.00 72 LEU A C 1
ATOM 612 O O . LEU A 1 72 ? 23.164 4.202 -31.176 1.00 77.00 72 LEU A O 1
ATOM 616 N N . PRO A 1 73 ? 22.189 5.979 -30.185 1.00 75.38 73 PRO A N 1
ATOM 617 C CA . PRO A 1 73 ? 22.216 6.782 -31.396 1.00 75.38 73 PRO A CA 1
ATOM 618 C C . PRO A 1 73 ? 23.671 6.969 -31.836 1.00 75.38 73 PRO A C 1
ATOM 620 O O . PRO A 1 73 ? 24.506 7.467 -31.083 1.00 75.38 73 PRO A O 1
ATOM 623 N N . THR A 1 74 ? 23.987 6.539 -33.057 1.00 81.81 74 THR A N 1
ATOM 624 C CA . THR A 1 74 ? 25.303 6.781 -33.655 1.00 81.81 74 THR A CA 1
ATOM 625 C C . THR A 1 74 ? 25.324 8.210 -34.182 1.00 81.81 74 THR A C 1
ATOM 627 O O . THR A 1 74 ? 24.582 8.542 -35.106 1.00 81.81 74 THR A O 1
ATOM 630 N N . ILE A 1 75 ? 26.150 9.071 -33.584 1.00 80.81 75 ILE A N 1
ATOM 631 C CA . ILE A 1 75 ? 26.402 10.416 -34.108 1.00 80.81 75 ILE A CA 1
ATOM 632 C C . ILE A 1 75 ? 27.220 10.257 -35.391 1.00 80.81 75 ILE A C 1
ATOM 634 O O . ILE A 1 75 ? 28.387 9.876 -35.348 1.00 80.81 75 ILE A O 1
ATOM 638 N N . VAL A 1 76 ? 26.602 10.544 -36.534 1.00 79.50 76 VAL A N 1
ATOM 639 C CA . VAL A 1 76 ? 27.296 10.687 -37.816 1.00 79.50 76 VAL A CA 1
ATOM 640 C C . VAL A 1 76 ? 27.686 12.149 -37.991 1.00 79.50 76 VAL A C 1
ATOM 642 O O . VAL A 1 76 ? 26.834 13.018 -38.158 1.00 79.50 76 VAL A O 1
ATOM 645 N N . SER A 1 77 ? 28.987 12.430 -37.932 1.00 77.69 77 SER A N 1
ATOM 646 C CA . SER A 1 77 ? 29.540 13.716 -38.350 1.00 77.69 77 SER A CA 1
ATOM 647 C C . SER A 1 77 ? 29.476 13.800 -39.875 1.00 77.69 77 SER A C 1
ATOM 649 O O . SER A 1 77 ? 30.222 13.105 -40.565 1.00 77.69 77 SER A O 1
ATOM 651 N N . ILE A 1 78 ? 28.577 14.625 -40.402 1.00 77.38 78 ILE A N 1
ATOM 652 C CA . ILE A 1 78 ? 28.523 14.943 -41.830 1.00 77.38 78 ILE A CA 1
ATOM 653 C C . ILE A 1 78 ? 29.539 16.075 -42.066 1.00 77.38 78 ILE A C 1
ATOM 655 O O . ILE A 1 78 ? 29.404 17.116 -41.416 1.00 77.38 78 ILE A O 1
ATOM 659 N N . PRO A 1 79 ? 30.579 15.896 -42.903 1.00 75.94 79 PRO A N 1
ATOM 660 C CA . PRO A 1 79 ? 31.482 16.993 -43.240 1.00 75.94 79 PRO A CA 1
ATOM 661 C C . PRO A 1 79 ? 30.734 18.071 -44.042 1.00 75.94 79 PRO A C 1
ATOM 663 O O . PRO A 1 79 ? 29.899 17.737 -44.884 1.00 75.94 79 PRO A O 1
ATOM 666 N N . LEU A 1 80 ? 31.021 19.340 -43.723 1.00 69.94 80 LEU A N 1
ATOM 667 C CA . LEU A 1 80 ? 30.517 20.533 -44.419 1.00 69.94 80 LEU A CA 1
ATOM 668 C C . LEU A 1 80 ? 31.157 20.693 -45.801 1.00 69.94 80 LEU A C 1
ATOM 670 O O . LEU A 1 80 ? 32.374 20.416 -45.911 1.00 69.94 80 LEU A O 1
#

Radius of gyration: 20.83 Å; chains: 1; bounding box: 47×33×66 Å

Organism: NCBI:txid307959

InterPro domains:
  IPR013568 SEFIR domain [PF08357] (11-58)
  IPR013568 SEFIR domain [PS51534] (1-56)
  IPR053047 E3 ubiquitin ligase TRAF3IP2 [PTHR34257] (7-80)

Secondary structure (DSSP, 8-state):
-HHHHHHHHHHHHHTTT--SS---EEPTT--GGGS-HHHHTS--EETTTTHHHHHHHHTT--S-PPPP-PPPP-------

Foldseek 3Di:
DVVVVVVVLVVCVVVVVDCLPDAAEAEPPRDLVVPPPSCSVDDHHYPPVCVVVSVCSVVVNPPDDDDPDPDDDDDDDDDD

=== Feature glossary ===
Key to the feature types in this record:

pLDDT. pLDDT is the predicted lDDT-Cα score: AlphaFold's confidence that the local environment of each residue (all inter-atomic distances within 15 Å) is correctly placed. It is a per-residue number between 0 and 100, with higher meaning more reliable.

Radius of gyration, Cα contacts, bounding box. The geometric summary reports three shape descriptors. Rg (radius of gyration) measures how spread out the Cα atoms are about their centre of mass; compact globular proteins have small Rg, elongated or unfolded ones large. Cα contacts (<8 Å, |i−j|>4) count long-range residue pairs in spatial proximity — high for tightly packed folds, near zero for rods or random coil. The bounding-box extents give the protein's footprint along x, y, z in Å.

Backbone torsions (φ/ψ). Backbone dihedral angles. Every residue except chain termini has a φ (preceding-C → N → Cα → C) and a ψ (N → Cα → C → next-N). They are reported in degrees following the IUPAC sign convention. Secondary structure is essentially a statement about which (φ, ψ) basin each residue occupies.

Contact-map, Ramachandran, and PAE plots. Plot images: a contact map (which residues are close in 3D, as an N×N binary image), a Ramachandran scatter (backbone torsion angles, revealing secondary-structure composition at a glance), and — for AlphaFold structures — a PAE heatmap (pairwise prediction confidence).

Predicted aligned error. Predicted Aligned Error (PAE) is an AlphaFold confidence matrix: entry (i, j) is the expected error in the position of residue j, in ångströms, when the prediction is superimposed on the true structure at residue i. Low PAE within a block of residues means that block is internally rigid and well-predicted; high PAE between two blocks means their relative placement is uncertain even if each block individually is confident.

Secondary structure (3-state, P-SEA). Three-state secondary structure (P-SEA) collapses the eight DSSP classes into helix (a), strand (b), and coil (c). P-SEA assigns these from Cα geometry alone — distances and angles — without requiring backbone oxygens, so it works on any Cα trace.

Solvent-accessible surface area. Solvent-accessible surface area (SASA) is the area in Å² traced out by the centre of a 1.4 Å probe sphere (a water molecule) rolled over the protein's van der Waals surface (Shrake–Rupley / Lee–Richards construction). Buried residues have near-zero SASA; fully exposed residues can exceed 200 Å². The total SASA scales roughly with the number of surface residues.

Foldseek 3Di. The Foldseek 3Di string encodes local tertiary geometry as a 20-letter alphabet — one character per residue — derived from the relative positions of nearby Cα atoms. Unlike the amino-acid sequence, 3Di is a direct function of the 3D structure, so two proteins with the same fold have similar 3Di strings even at low sequence identity.

B-factor. For experimental (PDB) structures, the B-factor (temperature factor) quantifies the positional spread of each atom in the crystal — a combination of thermal vibration and static disorder — in units of Å². High B-factors mark flexible loops or poorly resolved regions; low B-factors mark the rigid, well-ordered core.

mmCIF coordinates. The mmCIF block holds the 3D Cartesian coordinates of each backbone atom (N, Cα, C, O) in ångströms. mmCIF is the PDB's canonical archive format — a tagged-loop text representation of the atomic model.

InterPro / GO / CATH / organism. Functional annotations link the protein to curated databases. InterPro entries identify conserved domains and families by matching the sequence against member-database signatures (Pfam, PROSITE, CDD, …). Gene Ontology (GO) terms describe molecular function, biological process, and cellular component in a controlled vocabulary. CATH places the structure in a hierarchical fold classification (Class/Architecture/Topology/Homologous-superfamily). The organism is the source species.

Rendered structure images. Structure images are PyMOL renders from six orthogonal camera directions. Cartoon representation draws helices as coils and strands as arrows; sticks shows the backbone as bonds; surface shows the solvent-excluded envelope. Rainbow coloring maps sequence position to hue (blue→red, N→C); ch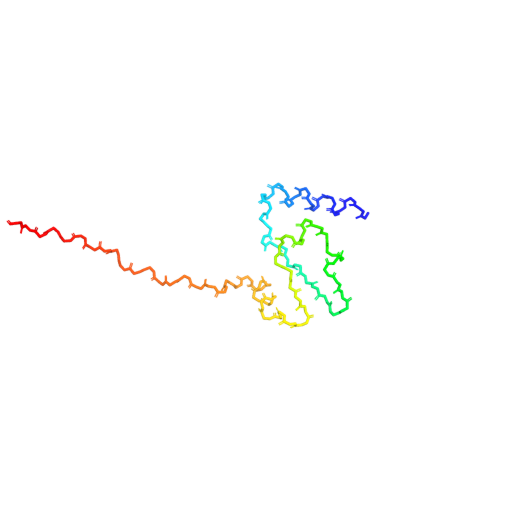ain coloring assigns a distinct color per polypeptide.

Sequence. This is the polypeptide sequence — one letter per residue, N-terminus first. Length ranges from a few dozen residues for small domains to over a thousand for large multi-domain proteins.

Secondary structure (8-state, DSSP). The SS8 string is DSSP's per-residue secondary-structure call. α-helix (H) means an i→i+4 H-bond ladder; β-strand (E) means the residue participates in a β-sheet; 3₁₀ (G) and π (I) are tighter and wider helices; T/S are turns/bends; '-' is loop.

Nearest PDB structures. Structural nearest neighbors (via Foldseek easy-search vs the PDB). Reported per hit: target PDB id, E-value, and alignment TM-score. A TM-score above ~0.5 is the conventional threshold for 'same fold'.